Protein AF-A0A811TWE9-F1 (afdb_monomer_lite)

pLDDT: mean 81.56, std 13.42, range [41.41, 95.56]

Secondary structure (DSSP, 8-state):
-HHHHHHHHTT-S-SSGGGHHHHHHHHHHHHHHHHHHH--S----HHHHHHHHHHHHHGGGSSTT-GGGGSHHHHHHHHHHHHHHHHH-TTT---TTGGGGTHHHHHHHHHHHSPTT--TTT--GGGS-HHHHHHHHHHHHHHHHHHHHHTTHHHHTT-

Structure (mmCIF, N/CA/C/O backbone):
data_AF-A0A811TWE9-F1
#
_entry.id   AF-A0A811TWE9-F1
#
loop_
_atom_site.group_PDB
_atom_site.id
_atom_site.type_symbol
_atom_site.label_atom_id
_atom_site.label_alt_id
_atom_site.label_comp_id
_atom_site.label_asym_id
_atom_site.label_entity_id
_atom_site.label_seq_id
_atom_site.pdbx_PDB_ins_code
_atom_site.Cartn_x
_atom_site.Cartn_y
_atom_site.Cartn_z
_atom_site.occupancy
_atom_site.B_iso_or_equiv
_atom_site.auth_seq_id
_atom_site.auth_comp_id
_atom_site.auth_asym_id
_atom_site.auth_atom_id
_atom_site.pdbx_PDB_model_num
ATOM 1 N N . MET A 1 1 ? -19.401 -4.305 -2.194 1.00 50.56 1 MET A N 1
ATOM 2 C CA . MET A 1 1 ? -19.484 -3.969 -3.640 1.00 50.56 1 MET A CA 1
ATOM 3 C C . MET A 1 1 ? -18.332 -3.095 -4.142 1.00 50.56 1 MET A C 1
ATOM 5 O O . MET A 1 1 ? -17.783 -3.441 -5.176 1.00 50.56 1 MET A O 1
ATOM 9 N N . ARG A 1 2 ? -17.908 -2.026 -3.441 1.00 62.25 2 ARG A N 1
ATOM 10 C CA . ARG A 1 2 ? -16.837 -1.121 -3.923 1.00 62.25 2 ARG A CA 1
ATOM 11 C C . ARG A 1 2 ? -15.487 -1.804 -4.196 1.00 62.25 2 ARG A C 1
ATOM 13 O O . ARG A 1 2 ? -14.901 -1.535 -5.236 1.00 62.25 2 ARG A O 1
ATOM 20 N N . ALA A 1 3 ? -15.032 -2.718 -3.335 1.00 60.94 3 ALA A N 1
ATOM 21 C CA . ALA A 1 3 ? -13.778 -3.454 -3.545 1.00 60.94 3 ALA A CA 1
ATOM 22 C C . ALA A 1 3 ? -13.792 -4.304 -4.825 1.00 60.94 3 ALA A C 1
ATOM 24 O O . ALA A 1 3 ? -12.881 -4.222 -5.642 1.00 60.94 3 ALA A O 1
ATOM 25 N N . VAL A 1 4 ? -14.881 -5.037 -5.068 1.00 59.50 4 VAL A N 1
ATOM 26 C CA . VAL A 1 4 ? -15.067 -5.814 -6.304 1.00 59.50 4 VAL A CA 1
ATOM 27 C C . VAL A 1 4 ? -15.129 -4.899 -7.530 1.00 59.50 4 VAL A C 1
ATOM 29 O O . VAL A 1 4 ? -14.508 -5.208 -8.542 1.00 59.50 4 VAL A O 1
ATOM 32 N N . SER A 1 5 ? -15.806 -3.749 -7.440 1.00 63.34 5 SER A N 1
ATOM 33 C CA . SER A 1 5 ? -15.813 -2.751 -8.516 1.00 63.34 5 SER A CA 1
ATOM 34 C C . SER A 1 5 ? -14.406 -2.234 -8.820 1.00 63.34 5 SER A C 1
ATOM 36 O O . SER A 1 5 ? -14.029 -2.201 -9.985 1.00 63.34 5 SER A O 1
ATOM 38 N N . TRP A 1 6 ? -13.596 -1.910 -7.808 1.00 64.31 6 TRP A N 1
ATOM 39 C CA . TRP A 1 6 ? -12.207 -1.482 -8.009 1.00 64.31 6 TRP A CA 1
ATOM 40 C C . TRP A 1 6 ? -11.321 -2.594 -8.572 1.00 64.31 6 TRP A C 1
ATOM 42 O O . TRP A 1 6 ? -10.559 -2.340 -9.504 1.00 64.31 6 TRP A O 1
ATOM 52 N N . ARG A 1 7 ? -11.460 -3.839 -8.096 1.00 62.25 7 ARG A N 1
ATOM 53 C CA . ARG A 1 7 ? -10.740 -4.997 -8.656 1.00 62.25 7 ARG A CA 1
ATOM 54 C C . ARG A 1 7 ? -11.116 -5.266 -10.122 1.00 62.25 7 ARG A C 1
ATOM 56 O O . ARG A 1 7 ? -10.256 -5.654 -10.907 1.00 62.25 7 ARG A O 1
ATOM 63 N N . LEU A 1 8 ? -12.373 -5.047 -10.513 1.00 59.31 8 LEU A N 1
ATOM 64 C CA . LEU A 1 8 ? -12.828 -5.218 -11.899 1.00 59.31 8 LEU A CA 1
ATOM 65 C C . LEU A 1 8 ? -12.414 -4.044 -12.799 1.00 59.31 8 LEU A C 1
ATOM 67 O O . LEU A 1 8 ? -11.920 -4.269 -13.901 1.00 59.31 8 LEU A O 1
ATOM 71 N N . LEU A 1 9 ? -12.555 -2.802 -12.327 1.00 59.69 9 LEU A N 1
ATOM 72 C CA . LEU A 1 9 ? -12.182 -1.597 -13.079 1.00 59.69 9 LEU A CA 1
ATOM 73 C C . LEU A 1 9 ? -10.669 -1.508 -13.312 1.00 59.69 9 LEU A C 1
ATOM 75 O O . LEU A 1 9 ? -10.232 -1.098 -14.384 1.00 59.69 9 LEU A O 1
ATOM 79 N N . SER A 1 10 ? -9.869 -1.971 -12.351 1.00 59.12 10 SER A N 1
ATOM 80 C CA . SER A 1 10 ? -8.413 -2.083 -12.488 1.00 59.12 10 SER A CA 1
ATOM 81 C C . SER A 1 10 ? -7.962 -3.317 -13.276 1.00 59.12 10 SER A C 1
ATOM 83 O O . SER A 1 10 ? -6.762 -3.542 -13.397 1.00 59.12 10 SER A O 1
ATOM 85 N N . LYS A 1 11 ? -8.878 -4.153 -13.793 1.00 62.03 11 LYS A N 1
ATOM 86 C CA . LYS A 1 11 ? -8.568 -5.453 -14.430 1.00 62.03 11 LYS A CA 1
ATOM 87 C C . LYS A 1 11 ? -7.758 -6.407 -13.537 1.00 62.03 11 LYS A C 1
ATOM 89 O O . LYS A 1 11 ? -7.131 -7.338 -14.038 1.00 62.03 11 LYS A O 1
ATOM 94 N N . TYR A 1 12 ? -7.746 -6.177 -12.225 1.00 55.69 12 TYR A N 1
ATOM 95 C CA . TYR A 1 12 ? -7.036 -7.018 -11.267 1.00 55.69 12 TYR A CA 1
ATOM 96 C C . TYR A 1 12 ? -7.674 -8.409 -11.157 1.00 55.69 12 TYR A C 1
ATOM 98 O O . TYR A 1 12 ? -6.969 -9.400 -10.985 1.00 55.69 12 TYR A O 1
ATOM 106 N N . LEU A 1 13 ? -8.994 -8.496 -11.354 1.00 56.88 13 LEU A N 1
ATOM 107 C CA . LEU A 1 13 ? -9.719 -9.760 -11.460 1.00 56.88 13 LEU A CA 1
ATOM 108 C C . LEU A 1 13 ? -10.289 -9.992 -12.865 1.00 56.88 13 LEU A C 1
ATOM 110 O O . LEU A 1 13 ? -10.764 -9.044 -13.500 1.00 56.88 13 LEU A O 1
ATOM 114 N N . PRO A 1 14 ? -10.317 -11.252 -13.343 1.00 63.47 14 PRO A N 1
ATOM 115 C CA . PRO A 1 14 ? -11.001 -11.587 -14.579 1.00 63.47 14 PRO A CA 1
ATOM 116 C C . PRO A 1 14 ? -12.522 -11.363 -14.445 1.00 63.47 14 PRO A C 1
ATOM 118 O O . PRO A 1 14 ? -13.100 -11.570 -13.368 1.00 63.47 14 PRO A O 1
ATOM 121 N N . PRO A 1 15 ? -13.212 -11.005 -15.546 1.00 58.38 15 PRO A N 1
ATOM 122 C CA . PRO A 1 15 ? -14.666 -10.850 -15.545 1.00 58.38 15 PRO A CA 1
ATOM 123 C C . PRO A 1 15 ? -15.398 -12.136 -15.140 1.00 58.38 15 PRO A C 1
ATOM 125 O O . PRO A 1 15 ? -16.432 -12.063 -14.481 1.00 58.38 15 PRO A O 1
ATOM 128 N N . ALA A 1 16 ? -14.841 -13.306 -15.470 1.00 64.69 16 ALA A N 1
ATOM 129 C CA . ALA A 1 16 ? -15.394 -14.612 -15.120 1.00 64.69 16 ALA A CA 1
ATOM 130 C C . ALA A 1 16 ? -15.217 -14.917 -13.623 1.00 64.69 16 ALA A C 1
ATOM 132 O O . ALA A 1 16 ? -14.090 -15.029 -13.143 1.00 64.69 16 ALA A O 1
ATOM 133 N N . ALA A 1 17 ? -16.333 -15.070 -12.902 1.00 61.59 17 ALA A N 1
ATOM 134 C CA . ALA A 1 17 ? -16.357 -15.284 -11.453 1.00 61.59 17 ALA A CA 1
ATOM 135 C C . ALA A 1 17 ? -15.640 -16.572 -11.009 1.00 61.59 17 ALA A C 1
ATOM 137 O O . ALA A 1 17 ? -14.922 -16.544 -10.017 1.00 61.59 17 ALA A O 1
ATOM 138 N N . GLU A 1 18 ? -15.749 -17.653 -11.787 1.00 65.12 18 GLU A N 1
ATOM 139 C CA . GLU A 1 18 ? -15.213 -18.986 -11.455 1.00 65.12 18 GLU A CA 1
ATOM 140 C C . GLU A 1 18 ? -13.687 -19.043 -11.286 1.00 65.12 18 GLU A C 1
ATOM 142 O O . GLU A 1 18 ? -13.169 -19.974 -10.681 1.00 65.12 18 GLU A O 1
ATOM 147 N N . ARG A 1 19 ? -12.947 -18.060 -11.818 1.00 67.44 19 ARG A N 1
ATOM 148 C CA . ARG A 1 19 ? -11.476 -18.012 -11.732 1.00 67.44 19 ARG A CA 1
ATOM 149 C C . ARG A 1 19 ? -10.954 -16.911 -10.817 1.00 67.44 19 ARG A C 1
ATOM 151 O O . ARG A 1 19 ? -9.740 -16.758 -10.704 1.00 67.44 19 ARG A O 1
ATOM 158 N N . ARG A 1 20 ? -11.833 -16.112 -10.202 1.00 74.94 20 ARG A N 1
ATOM 159 C CA . ARG A 1 20 ? -11.411 -14.927 -9.442 1.00 74.94 20 ARG A CA 1
ATOM 160 C C . ARG A 1 20 ? -10.572 -15.302 -8.234 1.00 74.94 20 ARG A C 1
ATOM 162 O O . ARG A 1 20 ? -9.508 -14.722 -8.081 1.00 74.94 20 ARG A O 1
ATOM 169 N N . ASP A 1 21 ? -10.995 -16.295 -7.461 1.00 73.56 21 ASP A N 1
ATOM 170 C CA . ASP A 1 21 ? -10.308 -16.665 -6.219 1.00 73.56 21 ASP A CA 1
ATOM 171 C C . ASP A 1 21 ? -8.924 -17.262 -6.495 1.00 73.56 21 ASP A C 1
ATOM 173 O O . ASP A 1 21 ? -7.937 -16.840 -5.901 1.00 73.56 21 ASP A O 1
ATOM 177 N N . ALA A 1 22 ? -8.816 -18.154 -7.485 1.00 79.69 22 ALA A N 1
ATOM 178 C CA . ALA A 1 22 ? -7.534 -18.736 -7.884 1.00 79.69 22 ALA A CA 1
ATOM 179 C C . ALA A 1 22 ? -6.553 -17.686 -8.442 1.00 79.69 22 ALA A C 1
ATOM 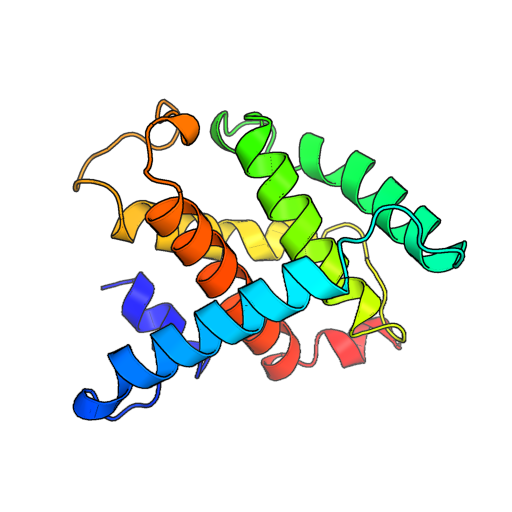181 O O . ALA A 1 22 ? -5.356 -17.727 -8.156 1.00 79.69 22 ALA A O 1
ATOM 182 N N . VAL A 1 23 ? -7.049 -16.728 -9.235 1.00 79.94 23 VAL A N 1
ATOM 183 C CA . VAL A 1 23 ? -6.218 -15.630 -9.753 1.00 79.94 23 VAL A CA 1
ATOM 184 C C . VAL A 1 23 ? -5.811 -14.681 -8.631 1.00 79.94 23 VAL A C 1
ATOM 186 O O . VAL A 1 23 ? -4.659 -14.256 -8.600 1.00 79.94 23 VAL A O 1
ATOM 189 N N . LEU A 1 24 ? -6.726 -14.362 -7.715 1.00 80.94 24 LEU A N 1
ATOM 190 C CA . LEU A 1 24 ? -6.456 -13.503 -6.566 1.00 80.94 24 LEU A CA 1
ATOM 191 C C . LEU A 1 24 ? -5.353 -14.099 -5.694 1.00 80.94 24 LEU A C 1
ATOM 193 O O . LEU A 1 24 ? -4.377 -13.419 -5.396 1.00 80.94 24 LEU A O 1
ATOM 197 N N . GLU A 1 25 ? -5.460 -15.386 -5.373 1.00 84.00 25 GLU A N 1
ATOM 198 C CA . GLU A 1 25 ? -4.465 -16.086 -4.568 1.00 84.00 25 GLU A CA 1
ATOM 199 C C . GLU A 1 25 ? -3.099 -16.123 -5.261 1.00 84.00 25 GLU A C 1
ATOM 201 O O . GLU A 1 25 ? -2.080 -15.779 -4.669 1.00 84.00 25 GLU A O 1
ATOM 206 N N . SER A 1 26 ? -3.073 -16.410 -6.566 1.00 86.44 26 SER A N 1
ATOM 207 C CA . SER A 1 26 ? -1.838 -16.359 -7.355 1.00 86.44 26 SER A CA 1
ATOM 208 C C . SER A 1 26 ? -1.202 -14.961 -7.369 1.00 86.44 26 SER A C 1
ATOM 210 O O . SER A 1 26 ? 0.022 -14.838 -7.295 1.00 86.44 26 SER A O 1
ATOM 212 N N . LYS A 1 27 ? -2.007 -13.891 -7.436 1.00 85.44 27 LYS A N 1
ATOM 213 C CA . LYS A 1 27 ? -1.514 -12.506 -7.379 1.00 85.44 27 LYS A CA 1
ATOM 214 C C . LYS A 1 27 ? -0.956 -12.154 -6.002 1.00 85.44 27 LYS A C 1
ATOM 216 O O . LYS A 1 27 ? 0.088 -11.505 -5.938 1.00 85.44 27 LYS A O 1
ATOM 221 N N . ARG A 1 28 ? -1.621 -12.589 -4.929 1.00 90.62 28 ARG A N 1
ATOM 222 C CA . ARG A 1 28 ? -1.167 -12.390 -3.547 1.00 90.62 28 ARG A CA 1
ATOM 223 C C . ARG A 1 28 ? 0.139 -13.118 -3.274 1.00 90.62 28 ARG A C 1
ATOM 225 O O . ARG A 1 28 ? 1.072 -12.500 -2.771 1.00 90.62 28 ARG A O 1
ATOM 232 N N . GLN A 1 29 ? 0.247 -14.371 -3.711 1.00 87.81 29 GLN A N 1
ATOM 233 C CA . GLN A 1 29 ? 1.496 -15.122 -3.623 1.00 87.81 29 GLN A CA 1
ATOM 234 C C . GLN A 1 29 ? 2.619 -14.430 -4.402 1.00 87.81 29 GLN A C 1
ATOM 236 O O . GLN A 1 29 ? 3.707 -14.233 -3.873 1.00 87.81 29 GLN A O 1
ATOM 241 N N . GLY A 1 30 ? 2.332 -13.958 -5.620 1.00 87.25 30 GLY A N 1
ATOM 242 C CA . GLY A 1 30 ? 3.303 -13.191 -6.397 1.00 87.25 30 GLY A CA 1
ATOM 243 C C . GLY A 1 30 ? 3.796 -11.942 -5.661 1.00 87.25 30 GLY A C 1
ATOM 244 O O . GLY A 1 30 ? 4.981 -11.633 -5.725 1.00 87.25 30 GLY A O 1
ATOM 245 N N . TYR A 1 31 ? 2.928 -11.237 -4.929 1.00 88.75 31 TYR A N 1
ATOM 246 C CA . TYR A 1 31 ? 3.347 -10.110 -4.092 1.00 88.75 31 TYR A CA 1
ATOM 247 C C . TYR A 1 31 ? 4.236 -10.538 -2.918 1.00 88.75 31 TYR A C 1
ATOM 249 O O . TYR A 1 31 ? 5.250 -9.889 -2.666 1.00 88.75 31 TYR A O 1
ATOM 257 N N . GLN A 1 32 ? 3.909 -11.637 -2.235 1.00 87.69 32 GLN A N 1
ATOM 258 C CA . GLN A 1 32 ? 4.742 -12.174 -1.152 1.00 87.69 32 GLN A CA 1
ATOM 259 C C . GLN A 1 32 ? 6.146 -12.528 -1.640 1.00 87.69 32 GLN A C 1
ATOM 261 O O . GLN A 1 32 ? 7.136 -12.176 -1.000 1.00 87.69 32 GLN A O 1
ATOM 266 N N . ASP A 1 33 ? 6.249 -13.136 -2.820 1.00 86.94 33 ASP A N 1
ATOM 267 C CA . ASP A 1 33 ? 7.540 -13.454 -3.425 1.00 86.94 33 ASP A CA 1
ATOM 268 C C . ASP A 1 33 ? 8.336 -12.171 -3.722 1.00 86.94 33 ASP A C 1
ATOM 270 O O . ASP A 1 33 ? 9.541 -12.112 -3.478 1.00 86.94 33 ASP A O 1
ATOM 274 N N . LEU A 1 34 ? 7.679 -11.103 -4.197 1.00 85.12 34 LEU A N 1
ATOM 275 C CA . LEU A 1 34 ? 8.329 -9.798 -4.377 1.00 85.12 34 LEU A CA 1
ATOM 276 C C . LEU A 1 34 ? 8.807 -9.222 -3.050 1.00 85.12 34 LEU A C 1
ATOM 278 O O . LEU A 1 34 ? 9.953 -8.788 -2.949 1.00 85.12 34 LEU A O 1
ATOM 282 N N . ARG A 1 35 ? 7.959 -9.249 -2.026 1.00 85.06 35 ARG A N 1
ATOM 283 C CA . ARG A 1 35 ? 8.313 -8.785 -0.689 1.00 85.06 35 ARG A CA 1
ATOM 284 C C . ARG A 1 35 ? 9.543 -9.524 -0.161 1.00 85.06 35 ARG A C 1
ATOM 286 O O . ARG A 1 35 ? 10.478 -8.874 0.290 1.00 85.06 35 ARG A O 1
ATOM 293 N N . HIS A 1 36 ? 9.600 -10.848 -0.285 1.00 81.56 36 HIS A N 1
ATOM 294 C CA . HIS A 1 36 ? 10.755 -11.641 0.148 1.00 81.56 36 HIS A CA 1
ATOM 295 C C . HIS A 1 36 ? 12.031 -11.380 -0.663 1.00 81.56 36 HIS A C 1
ATOM 297 O O . HIS A 1 36 ? 13.126 -11.385 -0.096 1.00 81.56 36 HIS A O 1
ATOM 303 N N . ASN A 1 37 ? 11.907 -11.162 -1.973 1.00 74.56 37 ASN A N 1
ATOM 304 C CA . ASN A 1 37 ? 13.055 -10.978 -2.862 1.00 74.56 37 ASN A CA 1
ATOM 305 C C . ASN A 1 37 ? 13.651 -9.569 -2.792 1.00 74.56 37 ASN A C 1
ATOM 307 O O . ASN A 1 37 ? 14.868 -9.419 -2.876 1.00 74.56 37 ASN A O 1
ATOM 311 N N . TYR A 1 38 ? 12.805 -8.549 -2.649 1.00 69.31 38 TYR A N 1
ATOM 312 C CA . TYR A 1 38 ? 13.219 -7.150 -2.728 1.00 69.31 38 TYR A CA 1
ATOM 313 C C . TYR A 1 38 ? 13.372 -6.480 -1.364 1.00 69.31 38 TYR A C 1
ATOM 315 O O . TYR A 1 38 ? 14.165 -5.554 -1.238 1.00 69.31 38 TYR A O 1
ATOM 323 N N . PHE A 1 39 ? 12.695 -6.964 -0.320 1.00 61.94 39 PHE A N 1
ATOM 324 C CA . PHE A 1 39 ? 12.895 -6.472 1.045 1.00 61.94 39 PHE A CA 1
ATOM 325 C C . PHE A 1 39 ? 14.050 -7.214 1.739 1.00 61.94 39 PHE A C 1
ATOM 327 O O . PHE A 1 39 ? 13.919 -7.737 2.846 1.00 61.94 39 PHE A O 1
ATOM 334 N N . ARG A 1 40 ? 15.202 -7.295 1.066 1.00 58.22 40 ARG A N 1
ATOM 335 C CA . ARG A 1 40 ? 16.472 -7.641 1.708 1.00 58.22 40 ARG A CA 1
ATOM 336 C C . ARG A 1 40 ? 17.178 -6.330 2.024 1.00 58.22 40 ARG A C 1
ATOM 338 O O . ARG A 1 40 ? 17.623 -5.640 1.119 1.00 58.22 40 ARG A O 1
ATOM 345 N N . VAL A 1 41 ? 17.244 -6.010 3.316 1.00 49.50 41 VAL A N 1
ATOM 346 C CA . VAL A 1 41 ? 17.763 -4.756 3.900 1.00 49.50 41 VAL A CA 1
ATOM 347 C C . VAL A 1 41 ? 19.202 -4.415 3.454 1.00 49.50 41 VAL A C 1
ATOM 349 O O . VAL A 1 41 ? 19.613 -3.265 3.556 1.00 49.50 41 VAL A O 1
ATOM 352 N N . ASP A 1 42 ? 19.931 -5.366 2.864 1.00 52.66 42 ASP A N 1
ATOM 353 C CA . ASP A 1 42 ? 21.303 -5.204 2.366 1.00 52.66 42 ASP A CA 1
ATOM 354 C C . ASP A 1 42 ? 21.390 -4.983 0.839 1.00 52.66 42 ASP A C 1
ATOM 356 O O . ASP A 1 42 ? 22.197 -5.616 0.150 1.00 52.66 42 ASP A O 1
ATOM 360 N N . SER A 1 43 ? 20.576 -4.090 0.264 1.00 59.06 43 SER A N 1
ATOM 361 C CA . SER A 1 43 ? 20.82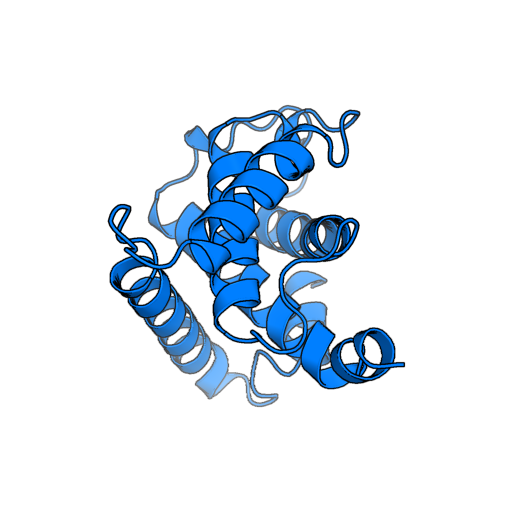8 -3.641 -1.112 1.00 59.06 43 SER A CA 1
ATOM 362 C C . SER A 1 43 ? 22.097 -2.777 -1.143 1.00 59.06 43 SER A C 1
ATOM 364 O O . SER A 1 43 ? 22.131 -1.690 -0.561 1.00 59.06 43 SER A O 1
ATOM 366 N N . GLN A 1 44 ? 23.132 -3.224 -1.862 1.00 59.66 44 GLN A N 1
ATOM 367 C CA . GLN A 1 44 ? 24.348 -2.431 -2.125 1.00 59.66 44 GLN A CA 1
ATOM 368 C C . GLN A 1 44 ? 24.112 -1.244 -3.083 1.00 59.66 44 GLN A C 1
ATOM 370 O O . GLN A 1 44 ? 25.038 -0.498 -3.379 1.00 59.66 44 GLN A O 1
ATOM 375 N N . ASP A 1 45 ? 22.888 -1.081 -3.586 1.00 77.31 45 ASP A N 1
ATOM 376 C CA . ASP A 1 45 ? 22.507 -0.045 -4.541 1.00 77.31 45 ASP A CA 1
ATOM 377 C C . ASP A 1 45 ? 22.091 1.244 -3.812 1.00 77.31 45 ASP A C 1
ATOM 379 O O . ASP A 1 45 ? 21.037 1.302 -3.172 1.00 77.31 45 ASP A O 1
ATOM 383 N N . GLU A 1 46 ? 22.919 2.286 -3.916 1.00 80.31 46 GLU A N 1
ATOM 384 C CA . GLU A 1 46 ? 22.670 3.605 -3.316 1.00 80.31 46 GLU A CA 1
ATOM 385 C C . GLU A 1 46 ? 21.341 4.218 -3.784 1.00 80.31 46 GLU A C 1
ATOM 387 O O . GLU A 1 46 ? 20.621 4.810 -2.980 1.00 80.31 46 GLU A O 1
ATOM 392 N N . SER A 1 47 ? 20.945 4.003 -5.045 1.00 81.31 47 SER A N 1
ATOM 393 C CA . SER A 1 47 ? 19.697 4.558 -5.587 1.00 81.31 47 SER A CA 1
ATOM 394 C C . SER A 1 47 ? 18.453 3.954 -4.925 1.00 81.31 47 SER A C 1
ATOM 396 O O . SER A 1 47 ? 17.455 4.644 -4.687 1.00 81.31 47 SER A O 1
ATOM 398 N N . GLN A 1 48 ? 18.521 2.671 -4.556 1.00 85.06 48 GLN A N 1
ATOM 399 C CA . GLN A 1 48 ? 17.460 1.989 -3.817 1.00 85.06 48 GLN A CA 1
ATOM 400 C C . GLN A 1 48 ? 17.398 2.496 -2.376 1.00 85.06 48 GLN A C 1
ATOM 402 O O . GLN A 1 48 ? 16.307 2.735 -1.858 1.00 85.06 48 GLN A O 1
ATOM 407 N N . GLN A 1 49 ? 18.550 2.734 -1.744 1.00 85.38 49 GLN A N 1
ATOM 408 C CA . GLN A 1 49 ? 18.593 3.310 -0.400 1.00 85.38 49 GLN A CA 1
ATOM 409 C C . GLN A 1 49 ? 18.010 4.724 -0.368 1.00 85.38 49 GLN A C 1
ATOM 411 O O . GLN A 1 49 ? 17.236 5.039 0.534 1.00 85.38 49 GLN A O 1
ATOM 416 N N . ASP A 1 50 ? 18.336 5.562 -1.349 1.00 89.00 50 ASP A N 1
ATOM 417 C CA . ASP A 1 50 ? 17.792 6.917 -1.446 1.00 89.00 50 ASP A CA 1
ATOM 418 C C . ASP A 1 50 ? 16.284 6.904 -1.701 1.00 89.00 50 ASP A C 1
ATOM 420 O O . ASP A 1 50 ? 15.540 7.666 -1.079 1.00 89.00 50 ASP A O 1
ATOM 424 N N . THR A 1 51 ? 15.814 5.989 -2.551 1.00 90.25 51 THR A N 1
ATOM 425 C CA . THR A 1 51 ? 14.381 5.758 -2.781 1.00 90.25 51 THR A CA 1
ATOM 426 C C . THR A 1 51 ? 13.674 5.368 -1.483 1.00 90.25 51 THR A C 1
ATOM 428 O O . THR A 1 51 ? 12.655 5.959 -1.129 1.00 90.25 51 THR A O 1
ATOM 431 N N . TYR A 1 52 ? 14.229 4.411 -0.736 1.00 90.88 52 TYR A N 1
ATOM 432 C CA . TYR A 1 52 ? 13.656 3.979 0.537 1.00 90.88 52 TYR A CA 1
ATOM 433 C C . TYR A 1 52 ? 13.621 5.114 1.566 1.00 90.88 52 TYR A C 1
ATOM 435 O O . TYR A 1 52 ? 12.597 5.320 2.212 1.00 90.88 52 TYR A O 1
ATOM 443 N N . ARG A 1 53 ? 14.703 5.895 1.693 1.00 91.00 53 ARG A N 1
ATOM 444 C CA . ARG A 1 53 ? 14.763 7.043 2.615 1.00 91.00 53 ARG A CA 1
ATOM 445 C C . ARG A 1 53 ? 13.690 8.082 2.308 1.00 91.00 53 ARG A C 1
ATOM 447 O O . ARG A 1 53 ? 13.067 8.585 3.239 1.00 91.00 53 ARG A O 1
ATOM 454 N N . GLN A 1 54 ? 13.463 8.393 1.032 1.00 92.81 54 GLN A N 1
ATOM 455 C CA . GLN A 1 54 ? 12.404 9.323 0.625 1.00 92.81 54 GLN A CA 1
ATOM 456 C C . GLN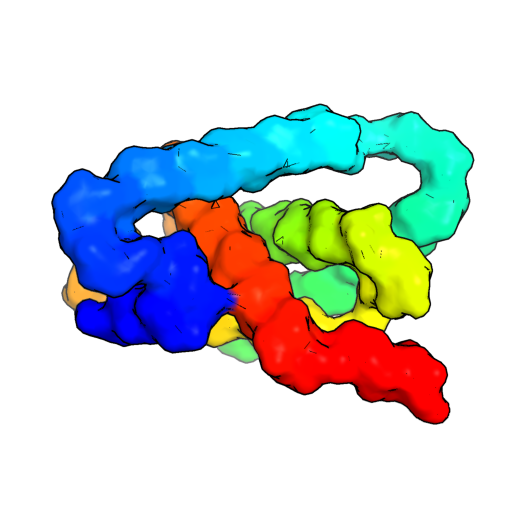 A 1 54 ? 11.022 8.806 1.034 1.00 92.81 54 GLN A C 1
ATOM 458 O O . GLN A 1 54 ? 10.272 9.519 1.697 1.00 92.81 54 GLN A O 1
ATOM 463 N N . ILE A 1 55 ? 10.721 7.542 0.723 1.00 94.06 55 ILE A N 1
ATOM 464 C CA . ILE A 1 55 ? 9.454 6.904 1.102 1.00 94.06 55 ILE A CA 1
ATOM 465 C C . ILE A 1 55 ? 9.274 6.917 2.628 1.00 94.06 55 ILE A C 1
ATOM 467 O O . ILE A 1 55 ? 8.210 7.288 3.114 1.00 94.06 55 ILE A O 1
ATOM 471 N N . HIS A 1 56 ? 10.321 6.586 3.386 1.00 93.69 56 HIS A N 1
ATOM 472 C CA . HIS A 1 56 ? 10.302 6.572 4.851 1.00 93.69 56 HIS A CA 1
ATOM 473 C C . HIS A 1 56 ? 10.057 7.962 5.469 1.00 93.69 56 HIS A C 1
ATOM 475 O O . HIS A 1 56 ? 9.527 8.077 6.572 1.00 93.69 56 HIS A O 1
ATOM 481 N N . ILE A 1 57 ? 10.422 9.038 4.766 1.00 93.50 57 ILE A N 1
ATOM 482 C CA . ILE A 1 57 ? 10.138 10.418 5.183 1.00 93.50 57 ILE A CA 1
ATOM 483 C C . ILE A 1 57 ? 8.699 10.823 4.835 1.00 93.50 57 ILE A C 1
ATOM 485 O O . ILE A 1 57 ? 8.050 11.524 5.617 1.00 93.50 57 ILE A O 1
ATOM 489 N N . ASP A 1 58 ? 8.205 10.406 3.673 1.00 93.81 58 ASP A N 1
ATOM 490 C CA . ASP A 1 58 ? 6.912 10.837 3.145 1.00 93.81 58 ASP A CA 1
ATOM 491 C C . ASP A 1 58 ? 5.730 10.068 3.743 1.00 93.81 58 ASP A C 1
ATOM 493 O O . ASP A 1 58 ? 4.696 10.667 4.044 1.00 93.81 58 ASP A O 1
ATOM 497 N N . VAL A 1 59 ? 5.871 8.758 3.963 1.00 94.25 59 VAL A N 1
ATOM 498 C CA . VAL A 1 59 ? 4.786 7.897 4.461 1.00 94.25 59 VAL A CA 1
ATOM 499 C C . VAL A 1 59 ? 4.249 8.337 5.837 1.00 94.25 59 VAL A C 1
ATOM 501 O O . VAL A 1 59 ? 3.035 8.360 6.024 1.00 94.25 59 VAL A O 1
ATOM 504 N N . PRO A 1 60 ? 5.066 8.778 6.808 1.00 92.50 60 PRO A N 1
ATOM 505 C CA . PRO A 1 60 ? 4.526 9.332 8.052 1.00 92.50 60 PRO A CA 1
ATOM 506 C C . PRO A 1 60 ? 3.757 10.652 7.862 1.00 92.50 60 PRO A C 1
ATOM 508 O O . PRO A 1 60 ? 2.890 10.993 8.669 1.00 92.50 60 PRO A O 1
ATOM 511 N N . ARG A 1 61 ? 4.068 11.410 6.801 1.00 91.00 61 ARG A N 1
ATOM 512 C CA . ARG A 1 61 ? 3.484 12.731 6.515 1.00 91.00 61 ARG A CA 1
ATOM 513 C C . ARG A 1 61 ? 2.191 12.661 5.705 1.00 91.00 61 ARG A C 1
ATOM 515 O O . ARG A 1 61 ? 1.492 13.672 5.630 1.00 91.00 61 ARG A O 1
ATOM 522 N N . MET A 1 62 ? 1.861 11.518 5.103 1.00 88.44 62 MET A N 1
ATOM 523 C CA . MET A 1 62 ? 0.625 11.371 4.330 1.00 88.44 62 MET A CA 1
ATOM 524 C C . MET A 1 62 ? -0.603 11.249 5.220 1.00 88.44 62 MET A C 1
ATOM 526 O O . MET A 1 62 ? -0.603 10.553 6.233 1.00 88.44 62 MET A O 1
ATOM 530 N N . ASN A 1 63 ? -1.676 11.919 4.797 1.00 85.00 63 ASN A N 1
ATOM 531 C CA . ASN A 1 63 ? -2.981 11.900 5.457 1.00 85.00 63 ASN A CA 1
ATOM 532 C C . ASN A 1 63 ? -2.899 12.023 6.998 1.00 85.00 63 ASN A C 1
ATOM 534 O O . ASN A 1 63 ? -3.481 11.200 7.708 1.00 85.00 63 ASN A O 1
ATOM 538 N N . PRO A 1 64 ? -2.219 13.056 7.544 1.00 88.00 64 PRO A N 1
ATOM 539 C CA . PRO A 1 64 ? -1.903 13.143 8.975 1.00 88.00 64 PRO A CA 1
ATOM 540 C C . PRO A 1 64 ? -3.141 13.296 9.868 1.00 88.00 64 PRO A C 1
ATOM 542 O O . PRO A 1 64 ? -3.072 13.083 11.073 1.00 88.00 64 PRO A O 1
ATOM 545 N N . GLN A 1 65 ? -4.281 13.661 9.278 1.00 86.50 65 GLN A N 1
ATOM 546 C CA . GLN A 1 65 ? -5.560 13.790 9.975 1.00 86.50 65 GLN A CA 1
ATOM 547 C C . GLN A 1 65 ? -6.234 12.439 10.245 1.00 86.50 65 GLN A C 1
ATOM 549 O O . GLN A 1 65 ? -7.160 12.373 11.043 1.00 86.50 65 GLN A O 1
ATOM 554 N N . ILE A 1 66 ? -5.786 11.362 9.594 1.00 86.25 66 ILE A N 1
ATOM 555 C CA . ILE A 1 66 ? -6.382 10.034 9.720 1.00 86.25 66 ILE A CA 1
ATOM 556 C C . ILE A 1 66 ? -5.440 9.165 10.560 1.00 86.25 66 ILE A C 1
ATOM 558 O O . ILE A 1 66 ? -4.377 8.747 10.096 1.00 86.25 66 ILE A O 1
ATOM 562 N N . SER A 1 67 ? -5.848 8.852 11.793 1.00 90.00 67 SER A N 1
ATOM 563 C CA . SER A 1 67 ? -5.021 8.120 12.767 1.00 90.00 67 SER A CA 1
ATOM 564 C C . SER A 1 67 ? -4.566 6.738 12.288 1.00 90.00 67 SER A C 1
ATOM 566 O O . SER A 1 67 ? -3.503 6.274 12.692 1.00 90.00 67 SER A O 1
ATOM 568 N N . LEU A 1 68 ? -5.318 6.104 11.384 1.00 91.00 68 LEU A N 1
ATOM 569 C CA . LEU A 1 68 ? -4.935 4.847 10.740 1.00 91.00 68 LEU A CA 1
ATOM 570 C C . LEU A 1 68 ? -3.544 4.923 10.083 1.00 91.00 68 LEU A C 1
ATOM 572 O O . LEU A 1 68 ? -2.724 4.039 10.304 1.00 91.00 68 LEU A O 1
ATOM 576 N N . PHE A 1 69 ? -3.240 5.991 9.335 1.00 92.00 69 PHE A N 1
ATOM 577 C CA . PHE A 1 69 ? -1.950 6.137 8.633 1.00 92.00 69 PHE A CA 1
ATOM 578 C C . PHE A 1 69 ? -0.795 6.540 9.557 1.00 92.00 69 PHE A C 1
ATOM 580 O O . PHE A 1 69 ? 0.366 6.527 9.157 1.00 92.00 69 PHE A O 1
ATOM 587 N N . GLN A 1 70 ? -1.098 6.859 10.815 1.00 93.12 70 GLN A N 1
ATOM 588 C CA . GLN A 1 70 ? -0.097 7.122 11.846 1.00 93.12 70 GLN A CA 1
ATOM 589 C C . GLN A 1 70 ? 0.326 5.842 12.583 1.00 93.12 70 GLN A C 1
ATOM 591 O O . GLN A 1 70 ? 1.306 5.843 13.325 1.00 93.12 70 GLN A O 1
ATOM 596 N N . GLN A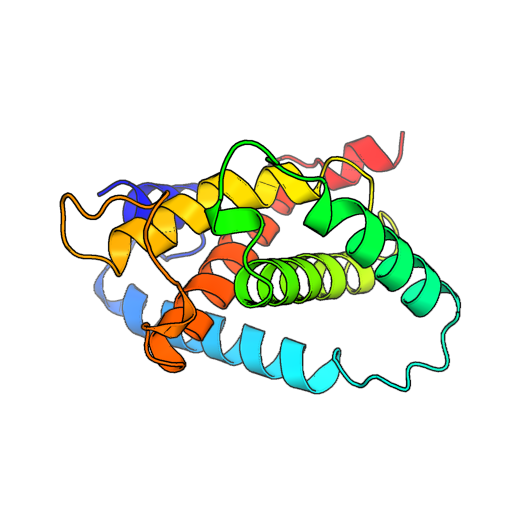 1 71 ? -0.383 4.727 12.373 1.00 94.44 71 GLN A N 1
ATOM 597 C CA . GLN A 1 71 ? 0.005 3.439 12.935 1.00 94.44 71 GLN A CA 1
ATOM 598 C C . GLN A 1 71 ? 1.242 2.910 12.210 1.00 94.44 71 GLN A C 1
ATOM 600 O O . GLN A 1 71 ? 1.238 2.749 10.989 1.00 94.44 71 GLN A O 1
ATOM 605 N N . LYS A 1 72 ? 2.281 2.562 12.977 1.00 94.31 72 LYS A N 1
ATOM 606 C CA . LYS A 1 72 ? 3.558 2.068 12.441 1.00 94.31 72 LYS A CA 1
ATOM 607 C C . LYS A 1 72 ? 3.380 0.902 11.466 1.00 94.31 72 LYS A C 1
ATOM 609 O O . LYS A 1 72 ? 4.016 0.877 10.423 1.00 94.31 72 LYS A O 1
ATOM 614 N N . LEU A 1 73 ? 2.470 -0.026 11.766 1.00 94.50 73 LEU A N 1
ATOM 615 C CA . LEU A 1 73 ? 2.231 -1.170 10.889 1.00 94.50 73 LEU A CA 1
ATOM 616 C C . LEU A 1 73 ? 1.660 -0.750 9.527 1.00 94.50 73 LEU A C 1
ATOM 618 O O . LEU A 1 73 ? 2.071 -1.297 8.511 1.00 94.50 73 LEU A O 1
ATOM 622 N N . VAL A 1 74 ? 0.761 0.240 9.487 1.00 94.88 74 VAL A N 1
ATOM 623 C CA . VAL A 1 74 ? 0.243 0.784 8.221 1.00 94.88 74 VAL A CA 1
ATOM 624 C C . VAL A 1 74 ? 1.362 1.476 7.445 1.00 94.88 74 VAL A C 1
ATOM 626 O O . VAL A 1 74 ? 1.484 1.261 6.242 1.00 94.88 74 VAL A O 1
ATOM 629 N N . GLN A 1 75 ? 2.214 2.247 8.125 1.00 95.38 75 GLN A N 1
ATOM 630 C CA . GLN A 1 75 ? 3.363 2.906 7.497 1.00 95.38 75 GLN A CA 1
ATOM 631 C C . GLN A 1 75 ? 4.311 1.884 6.864 1.00 95.38 75 GLN A C 1
ATOM 633 O O . GLN A 1 75 ? 4.619 1.988 5.682 1.00 95.38 75 GLN A O 1
ATOM 638 N N . GLU A 1 76 ? 4.667 0.826 7.592 1.00 94.06 76 GLU A N 1
ATOM 639 C CA . GLU A 1 76 ? 5.512 -0.254 7.075 1.00 94.06 76 GLU A CA 1
ATOM 640 C C . GLU A 1 76 ? 4.880 -0.970 5.862 1.00 94.06 76 GLU A C 1
ATOM 642 O O . GLU A 1 76 ? 5.594 -1.379 4.946 1.00 94.06 76 GLU A O 1
ATOM 647 N N . MET A 1 77 ? 3.549 -1.137 5.824 1.00 95.12 77 MET A N 1
ATOM 648 C CA . MET A 1 77 ? 2.845 -1.689 4.653 1.00 95.12 77 MET A CA 1
ATOM 649 C C . MET A 1 77 ? 2.961 -0.758 3.441 1.00 95.12 77 MET A C 1
ATOM 651 O O . MET A 1 77 ? 3.269 -1.208 2.338 1.00 95.12 77 MET A O 1
ATOM 655 N N . PHE A 1 78 ? 2.751 0.546 3.634 1.00 95.56 78 PHE A N 1
ATOM 656 C CA . PHE A 1 78 ? 2.873 1.539 2.565 1.00 95.56 78 PHE A CA 1
ATOM 657 C C . PHE A 1 78 ? 4.305 1.650 2.048 1.00 95.56 78 PHE A C 1
ATOM 659 O O . PHE A 1 78 ? 4.512 1.665 0.835 1.00 95.56 78 PHE A O 1
ATOM 666 N N . GLU A 1 79 ? 5.288 1.656 2.947 1.00 94.31 79 GLU A N 1
ATOM 667 C CA . GLU A 1 79 ? 6.706 1.642 2.597 1.00 94.31 79 GLU A CA 1
ATOM 668 C C . GLU A 1 79 ? 7.035 0.456 1.686 1.00 94.31 79 GLU A C 1
ATOM 670 O O . GLU A 1 79 ? 7.640 0.647 0.632 1.00 94.31 79 GLU A O 1
ATOM 675 N N . ARG A 1 80 ? 6.565 -0.756 2.019 1.00 93.94 80 ARG A N 1
ATOM 676 C CA . ARG A 1 80 ? 6.763 -1.947 1.176 1.00 93.94 80 ARG A CA 1
ATOM 677 C C . ARG A 1 80 ? 6.085 -1.826 -0.184 1.00 93.94 80 ARG A C 1
ATOM 679 O O . ARG A 1 80 ? 6.722 -2.109 -1.199 1.00 93.94 80 ARG A O 1
ATOM 686 N N . ILE A 1 81 ? 4.819 -1.406 -0.230 1.00 93.88 81 ILE A N 1
ATOM 687 C CA . ILE A 1 81 ? 4.069 -1.220 -1.484 1.00 93.88 81 ILE A CA 1
ATOM 688 C C . ILE A 1 81 ? 4.810 -0.251 -2.415 1.00 93.88 81 ILE A C 1
ATOM 690 O O . ILE A 1 81 ? 5.050 -0.574 -3.582 1.00 93.88 81 ILE A O 1
ATOM 694 N N . LEU A 1 82 ? 5.185 0.920 -1.898 1.00 93.69 82 LEU A N 1
ATOM 695 C CA . LEU A 1 82 ? 5.808 1.992 -2.673 1.00 93.69 82 LEU A CA 1
ATOM 696 C C . LEU A 1 82 ? 7.231 1.636 -3.089 1.00 93.69 82 LEU A C 1
ATOM 698 O O . LEU A 1 82 ? 7.607 1.872 -4.237 1.00 93.69 82 LEU A O 1
ATOM 702 N N . PHE A 1 83 ? 7.999 1.012 -2.196 1.00 91.94 83 PHE A N 1
ATOM 703 C CA . PHE A 1 83 ? 9.369 0.608 -2.482 1.00 91.94 83 PHE A CA 1
ATOM 704 C C . PHE A 1 83 ? 9.418 -0.464 -3.574 1.00 91.94 83 PHE A C 1
ATOM 706 O O . PHE A 1 83 ? 10.114 -0.291 -4.574 1.00 91.94 83 PHE A O 1
ATOM 713 N N . ILE A 1 84 ? 8.614 -1.529 -3.444 1.00 90.31 84 ILE A N 1
ATOM 714 C CA . ILE A 1 84 ? 8.525 -2.595 -4.456 1.00 90.31 84 ILE A CA 1
ATOM 715 C C . ILE A 1 84 ? 8.066 -2.027 -5.802 1.00 90.31 84 ILE A C 1
ATOM 717 O O . ILE A 1 84 ? 8.527 -2.473 -6.855 1.00 90.31 84 ILE A O 1
ATOM 721 N N . TRP A 1 85 ? 7.162 -1.046 -5.800 1.00 90.38 85 TRP A N 1
ATOM 722 C CA . TRP A 1 85 ? 6.752 -0.396 -7.038 1.00 90.38 85 TRP A CA 1
ATOM 723 C C . TRP A 1 85 ? 7.894 0.415 -7.670 1.00 90.38 85 TRP A C 1
ATOM 725 O O . TRP A 1 85 ? 8.161 0.235 -8.861 1.00 90.38 85 TRP A O 1
ATOM 735 N N . ALA A 1 86 ? 8.587 1.245 -6.888 1.00 89.88 86 ALA A N 1
ATOM 736 C CA . ALA A 1 86 ? 9.623 2.156 -7.371 1.00 89.88 86 ALA A CA 1
ATOM 737 C C . ALA A 1 86 ? 10.812 1.413 -8.000 1.00 89.88 86 ALA A C 1
ATOM 739 O O . ALA A 1 86 ? 11.205 1.714 -9.126 1.00 89.88 86 ALA A O 1
ATOM 740 N N . ILE A 1 87 ? 11.328 0.373 -7.337 1.00 87.06 87 ILE A N 1
ATOM 741 C CA . ILE A 1 87 ? 12.458 -0.423 -7.854 1.00 87.06 87 ILE A CA 1
ATOM 742 C C . ILE A 1 87 ? 12.102 -1.209 -9.125 1.00 87.06 87 ILE A C 1
ATOM 744 O O . ILE A 1 87 ? 12.969 -1.530 -9.934 1.00 87.06 87 ILE A O 1
ATOM 748 N N . ARG A 1 88 ? 10.815 -1.525 -9.323 1.00 85.31 88 ARG A N 1
ATOM 749 C CA . ARG A 1 88 ? 10.320 -2.189 -10.536 1.00 85.31 88 ARG A CA 1
ATOM 750 C C . ARG A 1 88 ? 10.068 -1.220 -11.690 1.00 85.31 88 ARG A C 1
ATOM 752 O O . ARG A 1 88 ? 9.886 -1.677 -12.817 1.00 85.31 88 ARG A O 1
ATOM 759 N N . HIS A 1 89 ? 10.069 0.084 -11.423 1.00 86.00 89 HIS A N 1
ATOM 760 C CA . HIS A 1 89 ? 9.894 1.144 -12.412 1.00 86.00 89 HIS A CA 1
ATOM 761 C C . HIS A 1 89 ? 11.039 2.161 -12.295 1.00 86.00 89 HIS A C 1
ATOM 763 O O . HIS A 1 89 ? 10.779 3.337 -12.046 1.00 86.00 89 HIS A O 1
ATOM 769 N N . PRO A 1 90 ? 12.306 1.746 -12.506 1.00 81.94 90 PRO A N 1
ATOM 770 C CA . PRO A 1 90 ? 13.480 2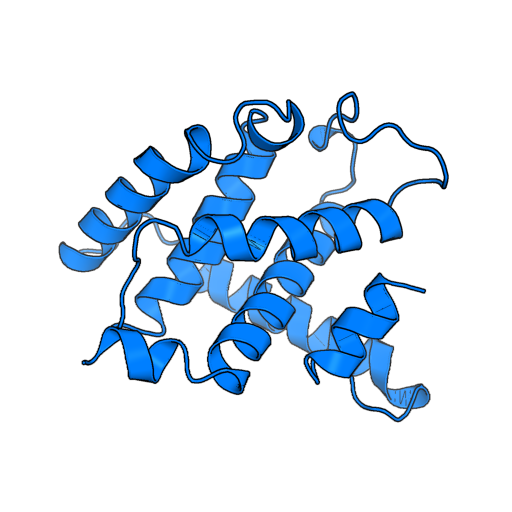.593 -12.261 1.00 81.94 90 PRO A CA 1
ATOM 771 C C . PRO A 1 90 ? 13.506 3.858 -13.124 1.00 81.94 90 PRO A C 1
ATOM 773 O O . PRO A 1 90 ? 14.130 4.844 -12.758 1.00 81.94 90 PRO A O 1
ATOM 776 N N . ALA A 1 91 ? 12.808 3.843 -14.263 1.00 81.19 91 ALA A N 1
ATOM 777 C CA . ALA A 1 91 ? 12.668 5.006 -15.125 1.00 81.19 91 ALA A CA 1
ATOM 778 C C . ALA A 1 91 ? 11.854 6.133 -14.450 1.00 81.19 91 ALA A C 1
ATOM 780 O O . ALA A 1 91 ? 12.164 7.303 -14.642 1.00 81.19 91 ALA A O 1
ATOM 781 N N . SER A 1 92 ? 10.847 5.786 -13.640 1.00 83.94 92 SER A N 1
ATOM 782 C CA . SER A 1 92 ? 10.055 6.753 -12.870 1.00 83.94 92 SER A CA 1
ATOM 783 C C . SER A 1 92 ? 10.614 6.969 -11.464 1.00 83.94 92 SER A C 1
ATOM 785 O O . SER A 1 92 ? 10.640 8.099 -10.989 1.00 83.94 92 SER A O 1
ATOM 787 N N . GLY A 1 93 ? 11.041 5.891 -10.798 1.00 84.88 93 GLY A N 1
ATOM 788 C CA . GLY A 1 93 ? 11.398 5.917 -9.382 1.00 84.88 93 GLY A CA 1
ATOM 789 C C . GLY A 1 93 ? 10.220 6.327 -8.493 1.00 84.88 93 GLY A C 1
ATOM 790 O O . GLY A 1 93 ? 9.075 6.409 -8.939 1.00 84.88 93 GLY A O 1
ATOM 791 N N . TYR A 1 94 ? 10.493 6.570 -7.213 1.00 90.19 94 TYR A N 1
ATOM 792 C CA . TYR A 1 94 ? 9.501 7.153 -6.315 1.00 90.19 94 TYR A CA 1
ATOM 793 C C . TYR A 1 94 ? 9.414 8.668 -6.527 1.00 90.19 94 TYR A C 1
ATOM 795 O O . TYR A 1 94 ? 10.435 9.348 -6.600 1.00 90.19 94 TYR A O 1
ATOM 803 N N . VAL A 1 95 ? 8.189 9.192 -6.587 1.00 88.44 95 VAL A N 1
ATOM 804 C CA . VAL A 1 95 ? 7.909 10.627 -6.695 1.00 88.44 95 VAL A CA 1
ATOM 805 C C . VAL A 1 95 ? 6.943 11.009 -5.582 1.00 88.44 95 VAL A C 1
ATOM 807 O O . VAL A 1 95 ? 5.928 10.338 -5.379 1.00 88.44 95 VAL A O 1
ATOM 810 N N . GLN A 1 96 ? 7.241 12.092 -4.867 1.00 85.56 96 GLN A N 1
ATOM 811 C CA . GLN A 1 96 ? 6.375 12.598 -3.804 1.00 85.56 96 GLN A CA 1
ATOM 812 C C . GLN A 1 96 ? 4.944 12.834 -4.325 1.00 85.56 96 GLN A C 1
ATOM 814 O O . GLN A 1 96 ? 4.742 13.400 -5.400 1.00 85.56 96 GLN A O 1
ATOM 819 N N . GLY A 1 97 ? 3.944 12.391 -3.560 1.00 84.62 97 GLY A N 1
ATOM 820 C CA . GLY A 1 97 ? 2.522 12.460 -3.916 1.00 84.62 97 GLY A CA 1
ATOM 821 C C . GLY A 1 97 ? 1.983 11.168 -4.534 1.00 84.62 97 GLY A C 1
ATOM 822 O O . GLY A 1 97 ? 0.779 10.914 -4.484 1.00 84.62 97 GLY A O 1
ATOM 823 N N . ILE A 1 98 ? 2.850 10.286 -5.048 1.00 87.44 98 ILE A N 1
ATOM 824 C CA . ILE A 1 98 ? 2.418 8.975 -5.557 1.00 87.44 98 ILE A CA 1
ATOM 825 C C . ILE A 1 98 ? 1.932 8.058 -4.420 1.00 87.44 98 ILE A C 1
ATOM 827 O O . ILE A 1 98 ? 1.105 7.174 -4.649 1.00 87.44 98 ILE A O 1
ATOM 831 N N . ASN A 1 99 ? 2.411 8.293 -3.196 1.00 90.69 99 ASN A N 1
ATOM 832 C CA . ASN A 1 99 ? 1.982 7.636 -1.962 1.00 90.69 99 ASN A CA 1
ATOM 833 C C . ASN A 1 99 ? 0.487 7.857 -1.665 1.00 90.69 99 ASN A C 1
ATOM 835 O O . ASN A 1 99 ? -0.202 6.926 -1.243 1.00 90.69 99 ASN A O 1
ATOM 839 N N . ASP A 1 100 ? -0.051 9.043 -1.970 1.00 89.31 100 ASP A N 1
ATOM 840 C CA . ASP A 1 100 ? -1.456 9.361 -1.700 1.00 89.31 100 ASP A CA 1
ATOM 841 C C . ASP A 1 100 ? -2.411 8.557 -2.589 1.00 89.31 100 ASP A C 1
ATOM 843 O O . ASP A 1 100 ? -3.538 8.267 -2.182 1.00 89.31 100 ASP A O 1
ATOM 847 N N . LEU A 1 101 ? -1.944 8.111 -3.760 1.00 89.94 101 LEU A N 1
ATOM 848 C CA . LEU A 1 101 ? -2.726 7.293 -4.688 1.00 89.94 101 LEU A CA 1
ATOM 849 C C . LEU A 1 101 ? -3.004 5.881 -4.156 1.00 89.94 101 LEU A C 1
ATOM 851 O O . LEU A 1 101 ? -3.961 5.251 -4.598 1.00 89.94 101 LEU A O 1
ATOM 855 N N . VAL A 1 102 ? -2.205 5.375 -3.210 1.00 91.31 102 VAL A N 1
ATOM 856 C CA . VAL A 1 102 ? -2.421 4.052 -2.594 1.00 91.31 102 VAL A CA 1
ATOM 857 C C . VAL A 1 102 ? -3.564 4.100 -1.569 1.00 91.31 102 VAL A C 1
ATOM 859 O O . VAL A 1 102 ? -4.340 3.149 -1.447 1.00 91.31 102 VAL A O 1
ATOM 862 N N . THR A 1 103 ? -3.716 5.234 -0.881 1.00 91.44 103 THR A N 1
ATOM 863 C CA . THR A 1 103 ? -4.696 5.500 0.188 1.00 91.44 103 THR A CA 1
ATOM 864 C C . THR A 1 103 ? -6.122 5.015 -0.111 1.00 91.44 103 THR A C 1
ATOM 866 O O . THR A 1 103 ? -6.657 4.236 0.685 1.00 91.44 103 THR A O 1
ATOM 869 N N . PRO A 1 104 ? -6.774 5.412 -1.227 1.00 90.00 104 PRO A N 1
ATOM 870 C CA . PRO A 1 104 ? -8.154 5.010 -1.491 1.00 90.00 104 PRO A CA 1
ATOM 871 C C . PRO A 1 104 ? -8.304 3.497 -1.682 1.00 90.00 104 PRO A C 1
ATOM 873 O O . PRO A 1 104 ? -9.317 2.931 -1.271 1.00 90.00 104 PRO A O 1
ATOM 876 N N . PHE A 1 105 ? -7.309 2.827 -2.271 1.00 90.00 105 PHE A N 1
ATOM 877 C CA . PHE A 1 105 ? -7.343 1.376 -2.466 1.00 90.00 105 PHE A CA 1
ATOM 878 C C . PHE A 1 105 ? -7.193 0.645 -1.136 1.00 90.00 105 PHE A C 1
ATOM 880 O O . PHE A 1 105 ? -7.980 -0.253 -0.837 1.00 90.00 105 PHE A O 1
ATOM 887 N N . PHE A 1 106 ? -6.253 1.094 -0.306 1.00 92.12 106 PHE A N 1
ATOM 888 C CA . PHE A 1 106 ? -6.016 0.520 1.011 1.00 92.12 106 PHE A CA 1
ATOM 889 C C . PHE A 1 106 ? -7.262 0.586 1.904 1.00 92.12 106 PHE A C 1
ATOM 891 O O . PHE A 1 106 ? -7.683 -0.426 2.464 1.00 92.12 106 PHE A O 1
ATOM 898 N N . ILE A 1 107 ? -7.921 1.750 1.963 1.00 90.56 107 ILE A N 1
ATOM 899 C CA . ILE A 1 107 ? -9.169 1.938 2.721 1.00 90.56 107 ILE A CA 1
ATOM 900 C C . ILE A 1 107 ? -10.266 0.994 2.220 1.00 90.56 107 ILE A C 1
ATOM 902 O O . ILE A 1 107 ? -10.968 0.372 3.018 1.00 90.56 107 ILE A O 1
ATOM 906 N N . VAL A 1 108 ? -10.415 0.863 0.899 1.00 89.50 108 VAL A N 1
ATOM 907 C CA . VAL A 1 108 ? -11.430 -0.010 0.298 1.00 89.50 108 VAL A CA 1
ATOM 908 C C . VAL A 1 108 ? -11.210 -1.477 0.677 1.00 89.50 108 VAL A C 1
ATOM 910 O O . VAL A 1 108 ? -12.185 -2.165 0.985 1.00 89.50 108 VAL A O 1
ATOM 913 N N . PHE A 1 109 ? -9.964 -1.956 0.675 1.00 89.19 109 PHE A N 1
ATOM 914 C CA . PHE A 1 109 ? -9.648 -3.338 1.049 1.00 89.19 109 PHE A CA 1
ATOM 915 C C . PHE A 1 109 ? -9.734 -3.579 2.554 1.00 89.19 109 PHE A C 1
ATOM 917 O O . PHE A 1 109 ? -10.205 -4.635 2.969 1.00 89.19 109 PHE A O 1
ATOM 924 N N . MET A 1 110 ? -9.402 -2.587 3.382 1.00 89.94 110 MET A N 1
ATOM 925 C CA . MET A 1 110 ? -9.687 -2.660 4.815 1.00 89.94 110 MET A CA 1
ATOM 926 C C . MET A 1 110 ? -11.186 -2.807 5.084 1.00 89.94 110 MET A C 1
ATOM 928 O O . MET A 1 110 ? -11.592 -3.712 5.805 1.00 89.94 110 MET A O 1
ATOM 932 N N . GLN A 1 111 ? -12.031 -1.984 4.460 1.00 88.31 111 GLN A N 1
ATOM 933 C CA . GLN A 1 111 ? -13.487 -2.059 4.639 1.00 88.31 111 GLN A CA 1
ATOM 934 C C . GLN A 1 111 ? -14.106 -3.382 4.167 1.00 88.31 111 GLN A C 1
ATOM 936 O O . GLN A 1 111 ? -15.203 -3.720 4.597 1.00 88.31 111 GLN A O 1
ATOM 941 N N . GLU A 1 112 ? -13.450 -4.115 3.266 1.00 87.31 112 GLU A N 1
ATOM 942 C CA . GLU A 1 112 ? -13.902 -5.444 2.838 1.00 87.31 112 GLU A CA 1
ATOM 943 C C . GLU A 1 112 ? -13.638 -6.519 3.899 1.00 87.31 112 GLU A C 1
ATOM 945 O O . GLU A 1 112 ? -14.407 -7.469 4.020 1.00 87.31 112 GLU A O 1
ATOM 950 N N . VAL A 1 113 ? -12.553 -6.370 4.659 1.00 86.19 113 VAL A N 1
ATOM 951 C CA . VAL A 1 113 ? -12.116 -7.338 5.673 1.00 86.19 113 VAL A CA 1
ATOM 952 C C . VAL A 1 113 ? -12.758 -7.080 7.040 1.00 86.19 113 VAL A C 1
ATOM 954 O O . VAL A 1 113 ? -12.869 -8.005 7.853 1.00 86.19 113 VAL A O 1
ATOM 957 N N . LEU A 1 114 ? -13.152 -5.833 7.300 1.00 87.38 114 LEU A N 1
ATOM 958 C CA . LEU A 1 114 ? -13.763 -5.388 8.549 1.00 87.38 114 LEU A CA 1
ATOM 959 C C . LEU A 1 114 ? -15.281 -5.562 8.557 1.00 87.38 114 LEU A C 1
ATOM 961 O O . LEU A 1 114 ? -15.937 -5.596 7.517 1.00 87.38 114 LEU A O 1
ATOM 965 N N . GLU A 1 115 ? -15.850 -5.631 9.760 1.00 85.00 115 GLU A N 1
ATOM 966 C CA . GLU A 1 115 ? -17.299 -5.684 9.918 1.00 85.00 115 GLU A CA 1
ATOM 967 C C . GLU A 1 115 ? -17.950 -4.366 9.459 1.00 85.00 115 GLU A C 1
ATOM 969 O O . GLU A 1 115 ? -17.402 -3.279 9.706 1.00 85.00 115 GLU A O 1
ATOM 974 N N . PRO A 1 116 ? -19.126 -4.422 8.805 1.00 82.44 116 PRO A N 1
ATOM 975 C CA . PRO A 1 116 ? -19.847 -3.226 8.389 1.00 82.44 116 PRO A CA 1
ATOM 976 C C . PRO A 1 116 ? -20.105 -2.278 9.567 1.00 82.44 116 PRO A C 1
ATOM 978 O O . PRO A 1 116 ? -20.684 -2.674 10.572 1.00 82.44 116 PRO A O 1
ATOM 981 N N . GLY A 1 117 ? -19.709 -1.011 9.424 1.00 79.81 117 GLY A N 1
ATOM 982 C CA . GLY A 1 117 ? -19.871 0.006 10.471 1.00 79.81 117 GLY A CA 1
ATOM 983 C C . GLY A 1 117 ? -18.674 0.152 11.417 1.00 79.81 117 GLY A C 1
ATOM 984 O O . GLY A 1 117 ? -18.723 0.998 12.305 1.00 79.81 117 GLY A O 1
ATOM 985 N N . THR A 1 118 ? -17.592 -0.607 11.207 1.00 85.94 118 THR A N 1
ATOM 986 C CA . THR A 1 118 ? -16.325 -0.402 11.925 1.00 85.94 118 THR A CA 1
ATOM 987 C C . THR A 1 118 ? -15.753 0.988 11.629 1.00 85.94 118 THR A C 1
ATOM 989 O O . THR A 1 118 ? -15.575 1.363 10.467 1.00 85.94 118 THR A O 1
ATOM 992 N N . ASP A 1 119 ? -15.442 1.741 12.684 1.00 85.50 119 ASP A N 1
ATOM 993 C CA . ASP A 1 119 ? -14.792 3.050 12.596 1.00 85.50 119 ASP A CA 1
ATOM 994 C C . ASP A 1 119 ? -13.295 2.879 12.289 1.00 85.50 119 ASP A C 1
ATOM 996 O O . ASP A 1 119 ? -12.514 2.470 13.150 1.00 85.50 119 ASP A O 1
ATOM 1000 N N . LEU A 1 120 ? -12.898 3.185 11.050 1.00 81.94 120 LEU A N 1
ATOM 1001 C CA . LEU A 1 120 ? -11.511 3.069 10.590 1.00 81.94 120 LEU A CA 1
ATOM 1002 C C . LEU A 1 120 ? -10.551 3.998 11.333 1.00 81.94 120 LEU A C 1
ATOM 1004 O O . LEU A 1 120 ? -9.373 3.670 11.443 1.00 81.94 120 LEU A O 1
ATOM 1008 N N . GLU A 1 121 ? -11.023 5.143 11.830 1.00 78.94 121 GLU A N 1
ATOM 1009 C CA . GLU A 1 121 ? -10.157 6.099 12.527 1.00 78.94 121 GLU A CA 1
ATOM 1010 C C . GLU A 1 121 ? -9.704 5.558 13.883 1.00 78.94 121 GLU A C 1
ATOM 1012 O O . GLU A 1 121 ? -8.619 5.891 14.357 1.00 78.94 121 GLU A O 1
ATOM 1017 N N . LYS A 1 122 ? -10.508 4.679 14.487 1.00 82.88 122 LYS A N 1
ATOM 1018 C CA . LYS A 1 122 ? -10.238 4.068 15.796 1.00 82.88 122 LYS A CA 1
ATOM 1019 C C . LYS A 1 122 ? -9.783 2.618 15.702 1.00 82.88 122 LYS A C 1
ATOM 1021 O O . LYS A 1 122 ? -9.486 2.008 16.727 1.00 82.88 122 LYS A O 1
ATOM 1026 N N . PHE A 1 123 ? -9.763 2.053 14.501 1.00 89.62 123 PHE A N 1
ATOM 1027 C CA . PHE A 1 123 ? -9.428 0.655 14.306 1.00 89.62 123 PHE A CA 1
ATOM 1028 C C . PHE A 1 123 ? -7.917 0.435 14.397 1.00 89.62 123 PHE A C 1
ATOM 1030 O O . PHE A 1 123 ? -7.149 1.040 13.652 1.00 89.62 123 PHE A O 1
ATOM 1037 N N . ASP A 1 124 ? -7.489 -0.469 15.276 1.00 91.38 124 ASP A N 1
ATOM 1038 C CA . ASP A 1 124 ? -6.095 -0.899 15.371 1.00 91.38 124 ASP A CA 1
ATOM 1039 C C . ASP A 1 124 ? -5.832 -2.057 14.398 1.00 91.38 124 ASP A C 1
ATOM 1041 O O . ASP A 1 124 ? -6.349 -3.167 14.567 1.00 91.38 124 ASP A O 1
ATOM 1045 N N . ILE A 1 125 ? -4.992 -1.811 13.388 1.00 92.06 125 ILE A N 1
ATOM 1046 C CA . ILE A 1 125 ? -4.674 -2.803 12.355 1.00 92.06 125 ILE A CA 1
ATOM 1047 C C . ILE A 1 125 ? -3.938 -4.028 12.912 1.00 92.06 125 ILE A C 1
ATOM 1049 O O . ILE A 1 125 ? -3.989 -5.104 12.312 1.00 92.06 125 ILE A O 1
ATOM 1053 N N . SER A 1 126 ? -3.266 -3.895 14.060 1.00 91.25 126 SER A N 1
ATOM 1054 C CA . SER A 1 126 ? -2.521 -4.990 14.686 1.00 91.25 126 SER A CA 1
ATOM 1055 C C . SER A 1 126 ? -3.432 -6.133 15.148 1.00 91.25 126 SER A C 1
ATOM 1057 O O . SER A 1 126 ? -2.986 -7.279 15.233 1.00 91.25 126 SER A O 1
ATOM 1059 N N . THR A 1 127 ? -4.720 -5.839 15.360 1.00 92.00 127 THR A N 1
ATOM 1060 C CA . THR A 1 127 ? -5.750 -6.809 15.757 1.00 92.00 127 THR A CA 1
ATOM 1061 C C . THR A 1 127 ? -6.142 -7.770 14.633 1.00 92.00 127 THR A C 1
ATOM 1063 O O . THR A 1 127 ? -6.688 -8.842 14.896 1.00 92.00 127 THR A O 1
ATOM 1066 N N . LEU A 1 128 ? -5.851 -7.430 13.371 1.00 92.25 128 LEU A N 1
ATOM 1067 C CA . LEU A 1 128 ? -6.094 -8.321 12.240 1.00 92.25 128 LEU A CA 1
ATOM 1068 C C . LEU A 1 128 ? -5.079 -9.468 12.211 1.00 92.25 128 LEU A C 1
ATOM 1070 O O . LEU A 1 128 ? -3.893 -9.297 12.513 1.00 92.25 128 LEU A O 1
ATOM 1074 N N . SER A 1 129 ? -5.518 -10.643 11.751 1.00 93.88 129 SER A N 1
ATOM 1075 C CA . SER A 1 129 ? -4.592 -11.736 11.447 1.00 93.88 129 SER A CA 1
ATOM 1076 C C . SER A 1 129 ? -3.582 -11.307 10.379 1.00 93.88 129 SER A C 1
ATOM 1078 O O . SER A 1 129 ? -3.843 -10.410 9.572 1.00 93.88 129 SER A O 1
ATOM 1080 N N . MET A 1 130 ? -2.411 -11.939 10.389 1.00 90.56 130 MET A N 1
ATOM 1081 C CA . MET A 1 130 ? -1.362 -11.677 9.402 1.00 90.56 130 MET A CA 1
ATOM 1082 C C . MET A 1 130 ? -1.878 -11.909 7.977 1.00 90.56 130 MET A C 1
ATOM 1084 O O . MET A 1 130 ? -1.760 -11.014 7.154 1.00 90.56 130 MET A O 1
ATOM 1088 N N . ASP A 1 131 ? -2.596 -13.010 7.735 1.00 89.50 131 ASP A N 1
ATOM 1089 C CA . ASP A 1 131 ? -3.181 -13.326 6.422 1.00 89.50 131 ASP A CA 1
ATOM 1090 C C . ASP A 1 131 ? -4.100 -12.217 5.892 1.00 89.50 131 ASP A C 1
ATOM 1092 O O . ASP A 1 131 ? -4.087 -11.884 4.709 1.00 89.50 131 ASP A O 1
ATOM 1096 N N . LYS A 1 132 ? -4.897 -11.605 6.779 1.00 91.31 132 LYS A N 1
ATOM 1097 C CA . LYS A 1 132 ? -5.780 -10.488 6.423 1.00 91.31 132 LYS A CA 1
ATOM 1098 C C . LYS A 1 132 ? -4.983 -9.236 6.063 1.00 91.31 132 LYS A C 1
ATOM 1100 O O . LYS A 1 132 ? -5.319 -8.573 5.085 1.00 91.31 132 LYS A O 1
ATOM 1105 N N . ARG A 1 133 ? -3.941 -8.914 6.835 1.00 93.62 133 ARG A N 1
ATOM 1106 C CA . ARG A 1 133 ? -3.054 -7.770 6.562 1.00 93.62 133 ARG A CA 1
ATOM 1107 C C . ARG A 1 133 ? -2.318 -7.951 5.238 1.00 93.62 133 ARG A C 1
ATOM 1109 O O . ARG A 1 133 ? -2.342 -7.053 4.403 1.00 93.62 133 ARG A O 1
ATOM 1116 N N . ASP A 1 134 ? -1.774 -9.137 5.021 1.00 91.38 134 ASP A N 1
ATOM 1117 C CA . ASP A 1 134 ? -1.050 -9.515 3.813 1.00 91.38 134 ASP A CA 1
ATOM 1118 C C . ASP A 1 134 ? -1.946 -9.464 2.568 1.00 91.38 134 ASP A C 1
ATOM 1120 O O . ASP A 1 134 ? -1.545 -8.944 1.526 1.00 91.38 134 ASP A O 1
ATOM 1124 N N . ALA A 1 135 ? -3.194 -9.930 2.683 1.00 90.81 135 ALA A N 1
ATOM 1125 C CA . ALA A 1 135 ? -4.185 -9.817 1.619 1.00 90.81 135 ALA A CA 1
ATOM 1126 C C . ALA A 1 135 ? -4.511 -8.352 1.278 1.00 90.81 135 ALA A C 1
ATOM 1128 O O . ALA A 1 135 ? -4.560 -7.998 0.100 1.00 90.81 135 ALA A O 1
ATOM 1129 N N . ILE A 1 136 ? -4.706 -7.493 2.288 1.00 92.88 136 ILE A N 1
ATOM 1130 C CA . ILE A 1 136 ? -4.960 -6.055 2.090 1.00 92.88 136 ILE A CA 1
ATOM 1131 C C . ILE A 1 136 ? -3.775 -5.399 1.375 1.00 92.88 136 ILE A C 1
ATOM 1133 O O . ILE A 1 136 ? -3.976 -4.637 0.428 1.00 92.88 136 ILE A O 1
ATOM 1137 N N . GLU A 1 137 ? -2.549 -5.697 1.804 1.00 93.94 137 GLU A N 1
ATOM 1138 C CA . GLU A 1 137 ? -1.323 -5.144 1.224 1.00 93.94 137 GLU A CA 1
ATOM 1139 C C . GLU A 1 137 ? -1.159 -5.546 -0.246 1.00 93.94 137 GLU A C 1
ATOM 1141 O O . GLU A 1 137 ? -1.005 -4.689 -1.122 1.00 93.94 137 GLU A O 1
ATOM 1146 N N . ALA A 1 138 ? -1.268 -6.845 -0.529 1.00 92.12 138 ALA A N 1
ATOM 1147 C CA . ALA A 1 138 ? -1.098 -7.397 -1.865 1.00 92.12 138 ALA A CA 1
ATOM 1148 C C . ALA A 1 138 ? -2.172 -6.911 -2.850 1.00 92.12 138 ALA A C 1
ATOM 1150 O O . ALA A 1 138 ? -1.863 -6.578 -4.001 1.00 92.12 138 ALA A O 1
ATOM 1151 N N . ASP A 1 139 ? -3.428 -6.832 -2.405 1.00 91.00 139 ASP A N 1
ATOM 1152 C CA . ASP A 1 139 ? -4.527 -6.340 -3.232 1.00 91.00 139 ASP A CA 1
ATOM 1153 C C . ASP A 1 139 ? -4.378 -4.833 -3.501 1.00 91.00 139 ASP A C 1
ATOM 1155 O O . ASP A 1 139 ? -4.586 -4.381 -4.634 1.00 91.00 139 ASP A O 1
ATOM 1159 N N . SER A 1 140 ? -3.949 -4.062 -2.493 1.00 93.00 140 SER A N 1
ATOM 1160 C CA . SER A 1 140 ? -3.652 -2.629 -2.631 1.00 93.00 140 SER A CA 1
ATOM 1161 C C . SER A 1 140 ? -2.544 -2.393 -3.653 1.00 93.00 140 SER A C 1
ATOM 1163 O O . SER A 1 140 ? -2.726 -1.596 -4.574 1.00 93.00 140 SER A O 1
ATOM 1165 N N . PHE A 1 141 ? -1.435 -3.133 -3.552 1.00 92.25 141 PHE A N 1
ATOM 1166 C CA . PHE A 1 141 ? -0.338 -3.078 -4.519 1.00 92.25 141 PHE A CA 1
ATOM 1167 C C . PHE A 1 141 ? -0.802 -3.440 -5.932 1.00 92.25 141 PHE A C 1
ATOM 1169 O O . PHE A 1 141 ? -0.474 -2.751 -6.896 1.00 92.25 141 PHE A O 1
ATOM 1176 N N . GLY A 1 142 ? -1.580 -4.513 -6.068 1.00 87.25 142 GLY A N 1
ATOM 1177 C CA . GLY A 1 142 ? -2.039 -5.002 -7.360 1.00 87.25 142 GLY A CA 1
ATOM 1178 C C . GLY A 1 142 ? -2.935 -4.011 -8.103 1.00 87.25 142 GLY A C 1
ATOM 1179 O O . GLY A 1 142 ? -2.734 -3.762 -9.295 1.00 87.25 142 GLY A O 1
ATOM 1180 N N . VAL A 1 143 ? -3.896 -3.408 -7.398 1.00 87.06 143 VAL A N 1
ATOM 1181 C CA . VAL A 1 143 ? -4.755 -2.365 -7.974 1.00 87.06 143 VAL A CA 1
ATOM 1182 C C . VAL A 1 143 ? -3.964 -1.098 -8.267 1.00 87.06 143 VAL A C 1
ATOM 1184 O O . VAL A 1 143 ? -4.134 -0.528 -9.343 1.00 87.06 143 VAL A O 1
ATOM 1187 N N . TYR A 1 144 ? -3.071 -0.690 -7.367 1.00 87.94 144 TYR A N 1
ATOM 1188 C CA . TYR A 1 144 ? -2.197 0.464 -7.561 1.00 87.94 144 TYR A CA 1
ATOM 1189 C C . TYR A 1 144 ? -1.308 0.319 -8.807 1.00 87.94 144 TYR A C 1
ATOM 1191 O O . TYR A 1 144 ? -1.286 1.205 -9.663 1.00 87.94 144 TYR A O 1
ATOM 1199 N N . LEU A 1 145 ? -0.653 -0.833 -8.978 1.00 85.25 145 LEU A N 1
ATOM 1200 C CA . LEU A 1 145 ? 0.162 -1.139 -10.154 1.00 85.25 145 LEU A CA 1
ATOM 1201 C C . LEU A 1 145 ? -0.659 -1.048 -11.447 1.00 85.25 145 LEU A C 1
ATOM 1203 O O . LEU A 1 145 ? -0.247 -0.410 -12.422 1.00 85.25 145 LEU A O 1
ATOM 1207 N N . ASN A 1 146 ? -1.840 -1.668 -11.455 1.00 84.06 146 ASN A N 1
ATOM 1208 C CA . ASN A 1 146 ? -2.723 -1.646 -12.615 1.00 84.06 146 ASN A CA 1
ATOM 1209 C C . ASN A 1 146 ? -3.248 -0.237 -12.914 1.00 84.06 146 ASN A C 1
ATOM 1211 O O . ASN A 1 146 ? -3.352 0.131 -14.083 1.00 84.06 146 ASN A O 1
ATOM 1215 N N . PHE A 1 147 ? -3.551 0.555 -11.884 1.00 83.31 147 PHE A N 1
ATOM 1216 C CA . PHE A 1 147 ? -3.968 1.947 -12.019 1.00 83.31 147 PHE A CA 1
ATOM 1217 C C . PHE A 1 147 ? -2.873 2.771 -12.708 1.00 83.31 147 PHE A C 1
ATOM 1219 O O . PHE A 1 147 ? -3.110 3.354 -13.765 1.00 83.31 147 PHE A O 1
ATOM 1226 N N . LEU A 1 148 ? -1.643 2.741 -12.196 1.00 81.62 148 LEU A N 1
ATOM 1227 C CA . LEU A 1 148 ? -0.534 3.490 -12.793 1.00 81.62 148 LEU A CA 1
ATOM 1228 C C . LEU A 1 148 ? -0.223 3.063 -14.234 1.00 81.62 148 LEU A C 1
ATOM 1230 O O . LEU A 1 148 ? 0.057 3.911 -15.085 1.00 81.62 148 LEU A O 1
ATOM 1234 N N . THR A 1 149 ? -0.339 1.765 -14.522 1.00 76.12 149 THR A N 1
ATOM 1235 C CA . THR A 1 149 ? -0.159 1.222 -15.875 1.00 76.12 149 THR A CA 1
ATOM 1236 C C . THR A 1 149 ? -1.268 1.689 -16.823 1.00 76.12 149 THR A C 1
ATOM 1238 O O . THR A 1 149 ? -0.998 2.069 -17.962 1.00 76.12 149 THR A O 1
ATOM 1241 N N . ALA A 1 150 ? -2.525 1.683 -16.369 1.00 72.31 150 ALA A N 1
ATOM 1242 C CA . ALA A 1 150 ? -3.682 2.020 -17.195 1.00 72.31 150 ALA A CA 1
ATOM 1243 C C . ALA A 1 150 ? -3.735 3.504 -17.578 1.00 72.31 150 ALA A C 1
ATOM 1245 O O . ALA A 1 150 ? -4.104 3.831 -18.706 1.00 72.31 150 ALA A O 1
ATOM 1246 N N . TYR A 1 151 ? -3.349 4.398 -16.667 1.00 63.59 151 TYR A N 1
ATOM 1247 C CA . TYR A 1 151 ? -3.462 5.842 -16.879 1.00 63.59 151 TYR A CA 1
ATOM 1248 C C . TYR A 1 151 ? -2.225 6.480 -17.514 1.00 63.59 151 TYR A C 1
ATOM 1250 O O . TYR A 1 151 ? -2.173 7.703 -17.613 1.00 63.59 151 TYR A O 1
ATOM 1258 N N . LYS A 1 152 ? -1.232 5.689 -17.960 1.00 62.12 152 LYS A N 1
ATOM 1259 C CA . LYS A 1 152 ? 0.034 6.217 -18.507 1.00 62.12 152 LYS A CA 1
ATOM 1260 C C . LYS A 1 152 ? 0.663 7.287 -17.598 1.00 62.12 152 LYS A C 1
ATOM 1262 O O . LYS A 1 152 ? 1.377 8.161 -18.076 1.00 62.12 152 LYS A O 1
ATOM 1267 N N . ILE A 1 153 ? 0.428 7.222 -16.284 1.00 58.34 153 ILE A N 1
ATOM 1268 C CA . ILE A 1 153 ? 1.026 8.170 -15.330 1.00 58.34 153 ILE A CA 1
ATOM 1269 C C . ILE A 1 153 ? 2.556 8.050 -15.400 1.00 58.34 153 ILE A C 1
ATOM 1271 O O . ILE A 1 153 ? 3.261 9.051 -15.371 1.00 58.34 153 ILE A O 1
ATOM 1275 N N . ILE A 1 154 ? 3.050 6.839 -15.672 1.00 53.72 154 ILE A N 1
ATOM 1276 C CA . ILE A 1 154 ? 4.454 6.546 -15.992 1.00 53.72 154 ILE A CA 1
ATOM 1277 C C . ILE A 1 154 ? 4.965 7.397 -17.170 1.00 53.72 154 ILE A C 1
ATOM 1279 O O . ILE A 1 154 ? 6.104 7.837 -17.162 1.00 53.72 154 ILE A O 1
ATOM 1283 N N . THR A 1 155 ? 4.135 7.666 -18.183 1.00 51.16 155 THR A N 1
ATOM 1284 C CA . THR A 1 155 ? 4.524 8.433 -19.378 1.00 51.16 155 THR A CA 1
ATOM 1285 C C . THR A 1 155 ? 4.570 9.944 -19.126 1.00 51.16 155 THR A C 1
ATOM 1287 O O . THR A 1 155 ? 5.341 10.623 -19.790 1.00 51.16 155 THR A O 1
ATOM 1290 N N . PHE A 1 156 ? 3.797 10.463 -18.164 1.00 48.34 156 PHE A N 1
ATOM 1291 C CA . PHE A 1 156 ? 3.819 11.882 -17.777 1.00 48.34 156 PHE A CA 1
ATOM 1292 C C . PHE A 1 156 ? 4.970 12.241 -16.831 1.00 48.34 156 PHE A C 1
ATOM 1294 O O . PHE A 1 156 ? 5.394 13.387 -16.814 1.00 48.34 156 PHE A O 1
ATOM 1301 N N . LEU A 1 157 ? 5.516 11.279 -16.081 1.00 49.62 157 LEU A N 1
ATOM 1302 C CA . LEU A 1 157 ? 6.725 11.491 -15.269 1.00 49.62 157 LEU A CA 1
ATOM 1303 C C . LEU A 1 157 ? 8.013 11.576 -16.116 1.00 49.62 157 LEU A C 1
ATOM 1305 O O . LEU A 1 157 ? 9.085 11.845 -15.583 1.00 49.62 157 LEU A O 1
ATOM 1309 N N . HIS A 1 158 ? 7.911 11.347 -1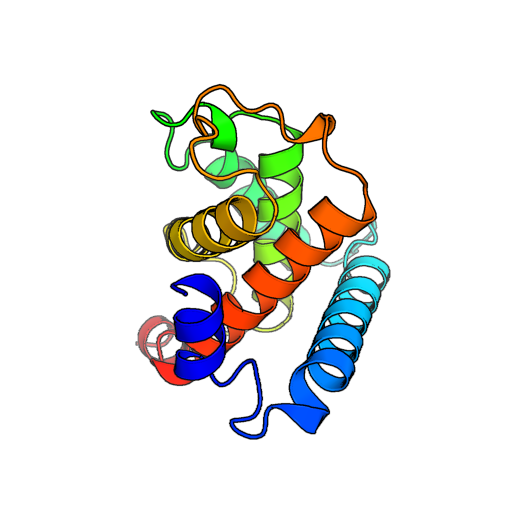7.429 1.00 48.31 158 HIS A N 1
ATOM 1310 C CA . HIS A 1 158 ? 9.017 11.388 -18.390 1.00 48.31 158 HIS A CA 1
ATOM 1311 C C . HIS A 1 158 ? 9.022 12.627 -19.301 1.00 48.31 158 HIS A C 1
ATOM 1313 O O . HIS A 1 158 ? 9.834 12.691 -20.226 1.00 48.31 158 HIS A O 1
ATOM 1319 N N . SER A 1 159 ? 8.132 13.593 -19.069 1.00 41.41 159 SER A N 1
ATOM 1320 C CA . SER A 1 159 ? 7.968 14.811 -19.878 1.00 41.41 159 SER A CA 1
ATOM 1321 C C . SER A 1 159 ? 7.942 16.047 -19.000 1.00 41.41 159 SER A C 1
ATOM 1323 O O . SER A 1 159 ? 8.651 17.014 -19.343 1.00 41.41 159 SER A O 1
#

Foldseek 3Di:
DVLVVLCVVLVVADPDPVCRVVSLVVLLVVLVVLCVVVPPVPDPDPLLVVLLVVLLVQQCVPPVVQQLSVDPLVSVLLSSLLSSVQVVLVLLHDDRPLSNLLVVLLVSLVCVLDDPPDDRSPDDPVPDDPVSVSSSSSSSSSSSNSVCVVVVVVVVSND

Sequence (159 aa):
MRAVSWRLLSKYLPPAAERRDAVLESKRQGYQDLRHNYFRVDSQDESQQDTYRQIHIDVPRMNPQISLFQQKLVQEMFERILFIWAIRHPASGYVQGINDLVTPFFIVFMQEVLEPGTDLEKFDISTLSMDKRDAIEADSFGVYLNFLTAYKIITFLHS

Organism: Ceratitis capitata (NCBI:txid7213)

InterPro domains:
  IPR000195 Rab-GAP-TBC domain [PF00566] (1-113)
  IPR000195 Rab-GAP-TBC domain [PS50086] (1-159)
  IPR035969 Rab-GAP-TBC domain superfamily [SSF47923] (2-153)

Radius of gyration: 15.6 Å; chains: 1; bounding box: 44×34×36 Å